Protein AF-T0ZJK9-F1 (afdb_monomer_lite)

Organism: NCBI:txid410659

pLDDT: mean 91.67, std 6.54, range [71.31, 98.56]

Structure (mmCIF, N/CA/C/O backbone):
data_AF-T0ZJK9-F1
#
_entry.id   AF-T0ZJK9-F1
#
loop_
_atom_site.group_PDB
_atom_site.id
_atom_site.type_symbol
_atom_site.label_atom_id
_atom_site.label_alt_id
_atom_site.label_comp_id
_atom_site.label_asym_id
_atom_site.label_entity_id
_atom_site.label_seq_id
_atom_site.pdbx_PDB_ins_code
_atom_site.Cartn_x
_atom_site.Cartn_y
_atom_site.Cartn_z
_atom_site.occupancy
_atom_site.B_iso_or_equiv
_atom_site.auth_seq_id
_atom_site.auth_comp_id
_atom_site.auth_asym_id
_atom_site.auth_atom_id
_atom_site.pdbx_PDB_model_num
ATOM 1 N N . ALA A 1 1 ? 3.382 -13.014 -10.310 1.00 80.25 1 ALA A N 1
ATOM 2 C CA . ALA A 1 1 ? 3.378 -11.825 -9.435 1.00 80.25 1 ALA A CA 1
ATOM 3 C C . ALA A 1 1 ? 3.589 -12.280 -7.998 1.00 80.25 1 ALA A C 1
ATOM 5 O O . ALA A 1 1 ? 3.108 -13.356 -7.668 1.00 80.25 1 ALA A O 1
ATOM 6 N N . LEU A 1 2 ? 4.303 -11.497 -7.187 1.00 88.81 2 LEU A N 1
ATOM 7 C CA . LEU A 1 2 ? 4.542 -11.778 -5.766 1.00 88.81 2 LEU A CA 1
ATOM 8 C C . LEU A 1 2 ? 3.508 -11.057 -4.886 1.00 88.81 2 LEU A C 1
ATOM 10 O O . LEU A 1 2 ? 3.062 -9.942 -5.201 1.00 88.81 2 LEU A O 1
ATOM 14 N N . SER A 1 3 ? 3.113 -11.690 -3.786 1.00 94.19 3 SER A N 1
ATOM 15 C CA . SER A 1 3 ? 2.266 -11.083 -2.754 1.00 94.19 3 SER A CA 1
ATOM 16 C C . SER A 1 3 ? 3.025 -10.004 -1.972 1.00 94.19 3 SER A C 1
ATOM 18 O O . SER A 1 3 ? 4.249 -9.893 -2.060 1.00 94.19 3 SER A O 1
ATOM 20 N N . LEU A 1 4 ? 2.305 -9.153 -1.234 1.00 94.06 4 LEU A N 1
ATOM 21 C CA . LEU A 1 4 ? 2.950 -8.131 -0.400 1.00 94.06 4 LEU A CA 1
ATOM 22 C C . LEU A 1 4 ? 3.790 -8.775 0.714 1.00 94.06 4 LEU A C 1
ATOM 24 O O . LEU A 1 4 ? 4.892 -8.309 0.999 1.00 94.06 4 LEU A O 1
ATOM 28 N N . GLU A 1 5 ? 3.282 -9.858 1.299 1.00 94.00 5 GLU A N 1
ATOM 29 C CA . GLU A 1 5 ? 3.986 -10.646 2.310 1.00 94.00 5 GLU A CA 1
ATOM 30 C C . GLU A 1 5 ? 5.289 -11.245 1.759 1.00 94.00 5 GLU A C 1
ATOM 32 O O . GLU A 1 5 ? 6.362 -11.039 2.332 1.00 94.00 5 GLU A O 1
ATOM 37 N N . GLU A 1 6 ? 5.234 -11.907 0.598 1.00 92.88 6 GLU A N 1
ATOM 38 C CA . GLU A 1 6 ? 6.422 -12.493 -0.031 1.00 92.88 6 GLU A CA 1
ATOM 39 C C . GLU A 1 6 ? 7.484 -11.436 -0.341 1.00 92.88 6 GLU A C 1
ATOM 41 O O . GLU A 1 6 ? 8.659 -11.669 -0.056 1.00 92.88 6 GLU A O 1
ATOM 46 N N . LEU A 1 7 ? 7.080 -10.270 -0.862 1.00 91.88 7 LEU A N 1
ATOM 47 C CA . LEU A 1 7 ? 7.987 -9.151 -1.147 1.00 91.88 7 LEU A CA 1
ATOM 48 C C . LEU A 1 7 ? 8.705 -8.642 0.109 1.00 91.88 7 LEU A C 1
ATOM 50 O O . LEU A 1 7 ? 9.881 -8.285 0.035 1.00 91.88 7 LEU A O 1
ATOM 54 N N . SER A 1 8 ? 8.027 -8.629 1.261 1.00 91.12 8 SER A N 1
ATOM 55 C CA . SER A 1 8 ? 8.665 -8.305 2.541 1.00 91.12 8 SER A CA 1
ATOM 56 C C . SER A 1 8 ? 9.666 -9.387 2.950 1.00 91.12 8 SER A C 1
ATOM 58 O O . SER A 1 8 ? 10.773 -9.074 3.390 1.00 91.12 8 SER A O 1
ATOM 60 N N . ARG A 1 9 ? 9.312 -10.666 2.775 1.00 91.44 9 ARG A N 1
ATOM 61 C CA . ARG A 1 9 ? 10.165 -11.797 3.167 1.00 91.44 9 ARG A CA 1
ATOM 62 C C . ARG A 1 9 ? 11.461 -11.858 2.357 1.00 91.44 9 ARG A C 1
ATOM 64 O O . ARG A 1 9 ? 12.522 -12.138 2.911 1.00 91.44 9 ARG A O 1
ATOM 71 N N . ILE A 1 10 ? 11.389 -11.584 1.054 1.00 89.81 10 ILE A N 1
ATOM 72 C CA . ILE A 1 10 ? 12.549 -11.638 0.149 1.00 89.81 10 ILE A CA 1
ATOM 73 C C . ILE A 1 10 ? 13.273 -10.295 0.003 1.00 89.81 10 ILE A C 1
ATOM 75 O O . ILE A 1 10 ? 14.162 -10.177 -0.840 1.00 89.81 10 ILE A O 1
ATOM 79 N N . ALA A 1 11 ? 12.936 -9.285 0.813 1.00 86.94 11 ALA A N 1
ATOM 80 C CA . ALA A 1 11 ? 13.479 -7.933 0.683 1.00 86.94 11 ALA A CA 1
ATOM 81 C C . ALA A 1 11 ? 15.020 -7.901 0.627 1.00 86.94 11 ALA A C 1
ATOM 83 O O . ALA A 1 11 ? 15.597 -7.150 -0.156 1.00 86.94 11 ALA A O 1
ATOM 84 N N . TRP A 1 12 ? 15.694 -8.757 1.397 1.00 83.44 12 TRP A N 1
ATOM 85 C CA . TRP A 1 12 ? 17.159 -8.873 1.431 1.00 83.44 12 TRP A CA 1
ATOM 86 C C . TRP A 1 12 ? 17.792 -9.342 0.118 1.00 83.44 12 TRP A C 1
ATOM 88 O O . TRP A 1 12 ? 18.943 -9.007 -0.153 1.00 83.44 12 TRP A O 1
ATOM 98 N N . VAL A 1 13 ? 17.047 -10.108 -0.679 1.00 81.25 13 VAL A N 1
ATOM 99 C CA . VAL A 1 13 ? 17.514 -10.692 -1.942 1.00 81.25 13 VAL A CA 1
ATOM 100 C C . VAL A 1 13 ? 17.058 -9.857 -3.133 1.00 81.25 13 VAL A C 1
ATOM 102 O O . VAL A 1 13 ? 17.816 -9.681 -4.071 1.00 81.25 13 VAL A O 1
ATOM 105 N N . ASP A 1 14 ? 15.842 -9.317 -3.095 1.00 79.94 14 ASP A N 1
ATOM 106 C CA . ASP A 1 14 ? 15.245 -8.639 -4.248 1.00 79.94 14 ASP A CA 1
ATOM 107 C C . ASP A 1 14 ? 15.222 -7.107 -4.095 1.00 79.94 14 ASP A C 1
ATOM 109 O O . ASP A 1 14 ? 15.671 -6.367 -4.970 1.00 79.94 14 ASP A O 1
ATOM 113 N N . HIS A 1 15 ? 14.769 -6.593 -2.947 1.00 76.94 15 HIS A N 1
ATOM 114 C CA . HIS A 1 15 ? 14.650 -5.147 -2.746 1.00 76.94 15 HIS A CA 1
ATOM 115 C C . HIS A 1 15 ? 16.005 -4.458 -2.550 1.00 76.94 15 HIS A C 1
ATOM 117 O O . HIS A 1 15 ? 16.209 -3.362 -3.073 1.00 76.94 15 HIS A O 1
ATOM 123 N N . TYR A 1 16 ? 16.916 -5.075 -1.794 1.00 82.38 16 TYR A N 1
ATOM 124 C CA . TYR A 1 16 ? 18.219 -4.489 -1.464 1.00 82.38 16 TYR A CA 1
ATOM 125 C C . TYR A 1 16 ? 19.328 -4.815 -2.474 1.00 82.38 16 TYR A C 1
ATOM 127 O O . TYR A 1 16 ? 20.357 -4.144 -2.464 1.00 82.38 16 TYR A O 1
ATOM 135 N N . GLN A 1 17 ? 19.124 -5.784 -3.371 1.00 80.94 17 GLN A N 1
ATOM 136 C CA . GLN A 1 17 ? 20.081 -6.154 -4.423 1.00 80.94 17 GLN A CA 1
ATOM 137 C C . GLN A 1 17 ? 19.471 -5.948 -5.813 1.00 80.94 17 GLN A C 1
ATOM 139 O O . GLN A 1 17 ? 19.374 -6.863 -6.626 1.00 80.94 17 GLN A O 1
ATOM 144 N N . ARG A 1 18 ? 19.030 -4.717 -6.085 1.00 77.12 18 ARG A N 1
ATOM 145 C CA . ARG A 1 18 ? 18.398 -4.387 -7.365 1.00 77.12 18 ARG A CA 1
ATOM 146 C C . ARG A 1 18 ? 19.389 -4.448 -8.519 1.00 77.12 18 ARG A C 1
ATOM 148 O O . ARG A 1 18 ? 20.499 -3.929 -8.430 1.00 77.12 18 ARG A O 1
ATOM 155 N N . TYR A 1 19 ? 18.916 -4.994 -9.627 1.00 78.88 19 TYR A N 1
ATOM 156 C CA . TYR A 1 19 ? 19.596 -5.048 -10.917 1.00 78.88 19 TYR A CA 1
ATOM 157 C C . TYR A 1 19 ? 18.637 -4.655 -12.057 1.00 78.88 19 TYR A C 1
ATOM 159 O O . TYR A 1 19 ? 17.478 -4.309 -11.818 1.00 78.88 19 TYR A O 1
ATOM 167 N N . GLU A 1 20 ? 19.117 -4.683 -13.296 1.00 78.44 20 GLU A N 1
ATO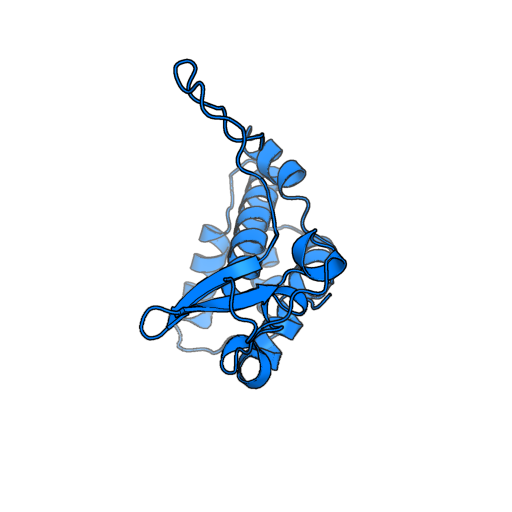M 168 C CA . GLU A 1 20 ? 18.460 -4.106 -14.482 1.00 78.44 20 GLU A CA 1
ATOM 169 C C . GLU A 1 20 ? 17.038 -4.640 -14.745 1.00 78.44 20 GLU A C 1
ATOM 171 O O . GLU A 1 20 ? 16.168 -3.870 -15.151 1.00 78.44 20 GLU A O 1
ATOM 176 N N . GLU A 1 21 ? 16.768 -5.916 -14.443 1.00 81.06 21 GLU A N 1
ATOM 177 C CA . GLU A 1 21 ? 15.454 -6.553 -14.654 1.00 81.06 21 GLU A CA 1
ATOM 178 C C . GLU A 1 21 ? 14.480 -6.391 -13.481 1.00 81.06 21 GLU A C 1
ATOM 180 O O . GLU A 1 21 ? 13.310 -6.762 -13.592 1.00 81.06 21 GLU A O 1
ATOM 185 N N . THR A 1 22 ? 14.918 -5.810 -12.359 1.00 81.81 22 THR A N 1
ATOM 186 C CA . THR A 1 22 ? 14.056 -5.607 -11.177 1.00 81.81 22 THR A CA 1
ATOM 187 C C . THR A 1 22 ? 12.712 -4.948 -11.527 1.00 81.81 22 THR A C 1
ATOM 189 O O . THR A 1 22 ? 11.690 -5.435 -11.043 1.00 81.81 22 THR A O 1
ATOM 192 N N . PRO A 1 23 ? 12.646 -3.898 -12.382 1.00 82.44 23 PRO A N 1
ATOM 193 C CA . PRO A 1 23 ? 11.374 -3.268 -12.752 1.00 82.44 23 PRO A CA 1
ATOM 194 C C . PRO A 1 23 ? 10.378 -4.196 -13.463 1.00 82.44 23 PRO A C 1
ATOM 196 O O . PRO A 1 23 ? 9.183 -3.913 -13.445 1.00 82.44 23 PRO A O 1
ATOM 199 N N . ASN A 1 24 ? 10.853 -5.279 -14.086 1.00 83.81 24 ASN A N 1
ATOM 200 C CA . ASN A 1 24 ? 10.024 -6.239 -14.819 1.00 83.81 24 ASN A CA 1
ATOM 201 C C . ASN A 1 24 ? 9.557 -7.414 -13.952 1.00 83.81 24 ASN A C 1
ATOM 203 O O . ASN A 1 24 ? 8.625 -8.122 -14.327 1.00 83.81 24 ASN A O 1
ATOM 207 N N . GLN A 1 25 ? 10.216 -7.653 -12.817 1.00 82.50 25 GLN A N 1
ATOM 208 C CA . GLN A 1 25 ? 10.035 -8.878 -12.034 1.00 82.50 25 GLN A CA 1
ATOM 209 C C . GLN A 1 25 ? 9.490 -8.629 -10.630 1.00 82.50 25 GLN A C 1
ATOM 211 O O . GLN A 1 25 ? 8.884 -9.527 -10.042 1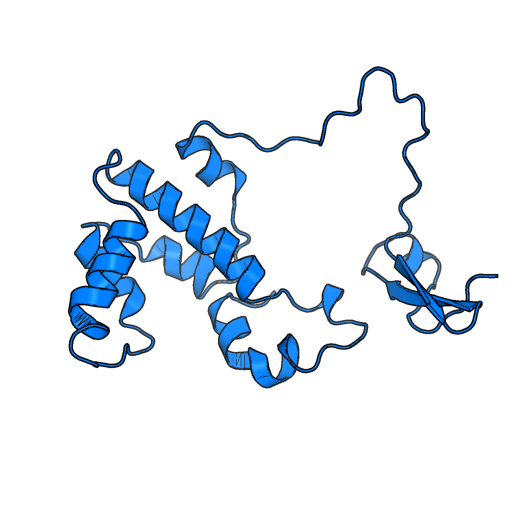.00 82.50 25 GLN A O 1
ATOM 216 N N . SER A 1 26 ? 9.671 -7.419 -10.099 1.00 82.94 26 SER A N 1
ATOM 217 C CA . SER A 1 26 ? 9.319 -7.110 -8.722 1.00 82.94 26 SER A CA 1
ATOM 218 C C . SER A 1 26 ? 8.784 -5.692 -8.541 1.00 82.94 26 SER A C 1
ATOM 220 O O . SER A 1 26 ? 8.969 -4.796 -9.363 1.00 82.94 26 SER A O 1
ATOM 222 N N . VAL A 1 27 ? 8.110 -5.482 -7.414 1.00 83.94 27 VAL A N 1
ATOM 223 C CA . VAL A 1 27 ? 7.642 -4.180 -6.946 1.00 83.94 27 VAL A CA 1
ATOM 224 C C . VAL A 1 27 ? 8.124 -3.971 -5.519 1.00 83.94 27 VAL A C 1
ATOM 226 O O . VAL A 1 27 ? 8.219 -4.898 -4.724 1.00 83.94 27 VAL A O 1
ATOM 229 N N . SER A 1 28 ? 8.424 -2.725 -5.160 1.00 87.44 28 SER A N 1
ATOM 230 C CA . SER A 1 28 ? 8.773 -2.398 -3.778 1.00 87.44 28 SER A CA 1
ATOM 231 C C . SER A 1 28 ? 7.626 -2.755 -2.828 1.00 87.44 28 SER A C 1
ATOM 233 O O . SER A 1 28 ? 6.495 -2.304 -3.037 1.00 87.44 28 SER A O 1
ATOM 235 N N . TYR A 1 29 ? 7.928 -3.471 -1.740 1.00 89.25 29 TYR A N 1
ATOM 236 C CA . TYR A 1 29 ? 6.959 -3.711 -0.669 1.00 89.25 29 TYR A CA 1
ATOM 237 C C . TYR A 1 29 ? 6.500 -2.403 -0.006 1.00 89.25 29 TYR A C 1
ATOM 239 O O . TYR A 1 29 ? 5.372 -2.337 0.464 1.00 89.25 29 TYR A O 1
ATOM 247 N N . TYR A 1 30 ? 7.299 -1.327 -0.047 1.00 90.38 30 TYR A N 1
ATOM 248 C CA . TYR A 1 30 ? 6.839 0.004 0.370 1.00 90.38 30 TYR A CA 1
ATOM 249 C C . TYR A 1 30 ? 5.768 0.556 -0.567 1.00 90.38 30 TYR A C 1
ATOM 251 O O . TYR A 1 30 ? 4.736 1.037 -0.115 1.00 90.38 30 TYR A O 1
ATOM 259 N N . THR A 1 31 ? 5.989 0.477 -1.882 1.00 90.62 31 THR A N 1
ATOM 260 C CA . THR A 1 31 ? 5.037 1.005 -2.868 1.00 90.62 31 THR A CA 1
ATOM 261 C C . THR A 1 31 ? 3.731 0.223 -2.826 1.00 90.62 31 THR A C 1
ATOM 263 O O . THR A 1 31 ? 2.665 0.819 -2.676 1.00 90.62 31 THR A O 1
ATOM 266 N N . LYS A 1 32 ? 3.809 -1.112 -2.891 1.00 93.31 32 LYS A N 1
ATOM 267 C CA . LYS A 1 32 ? 2.626 -1.972 -2.788 1.00 93.31 32 LYS A CA 1
ATOM 268 C C . LYS A 1 32 ? 1.972 -1.839 -1.411 1.00 93.31 32 LYS A C 1
ATOM 270 O O . LYS A 1 32 ? 0.757 -1.698 -1.330 1.00 93.31 32 LYS A O 1
ATOM 275 N N . GLY A 1 33 ? 2.769 -1.790 -0.344 1.00 95.25 33 GLY A N 1
ATOM 276 C CA . GLY A 1 33 ? 2.298 -1.614 1.028 1.00 95.25 33 GLY A CA 1
ATOM 277 C C . GLY A 1 33 ? 1.550 -0.302 1.246 1.00 95.25 33 GLY A C 1
ATOM 278 O O . GLY A 1 33 ? 0.499 -0.317 1.880 1.00 95.25 33 GLY A O 1
ATOM 279 N N . HIS A 1 34 ? 2.010 0.814 0.674 1.00 95.38 34 HIS A N 1
ATOM 280 C CA . HIS A 1 34 ? 1.289 2.089 0.727 1.00 95.38 34 HIS A CA 1
ATOM 281 C C . HIS A 1 34 ? -0.079 2.004 0.046 1.00 95.38 34 HIS A C 1
ATOM 283 O O . HIS A 1 34 ? -1.073 2.430 0.630 1.00 95.38 34 HIS A O 1
ATOM 289 N N . VAL A 1 35 ? -0.149 1.425 -1.157 1.00 95.88 35 VAL A N 1
ATOM 290 C CA . VAL A 1 35 ? -1.417 1.273 -1.891 1.00 95.88 35 VAL A CA 1
ATOM 291 C C . VAL A 1 35 ? -2.382 0.359 -1.135 1.00 95.88 35 VAL A C 1
ATOM 293 O O . VAL A 1 35 ? -3.543 0.721 -0.950 1.00 95.88 35 VAL A O 1
ATOM 296 N N . VAL A 1 36 ? -1.904 -0.789 -0.645 1.00 97.38 36 VAL A N 1
ATOM 297 C CA . VAL A 1 36 ? -2.714 -1.728 0.147 1.00 97.38 36 VAL A CA 1
ATOM 298 C C . VAL A 1 36 ? -3.192 -1.074 1.444 1.00 97.38 36 VAL A C 1
ATOM 300 O O . VAL A 1 36 ? -4.366 -1.190 1.777 1.00 97.38 36 VAL A O 1
ATOM 303 N N . SER A 1 37 ? -2.330 -0.329 2.141 1.00 97.62 37 SER A N 1
ATOM 304 C CA . SER A 1 37 ? -2.695 0.375 3.379 1.00 97.62 37 SER A CA 1
ATOM 305 C C . SER A 1 37 ? -3.744 1.459 3.136 1.00 97.62 37 SER A C 1
ATOM 307 O O . SER A 1 37 ? -4.689 1.582 3.910 1.00 97.62 37 SER A O 1
ATOM 309 N N . LEU A 1 38 ? -3.622 2.215 2.042 1.00 97.75 38 LEU A N 1
ATOM 310 C CA . LEU A 1 38 ? -4.616 3.216 1.654 1.00 97.75 38 LEU A CA 1
ATOM 311 C C . LEU A 1 38 ? -5.970 2.569 1.329 1.00 97.75 38 LEU A C 1
ATOM 313 O O . LEU A 1 38 ? -7.007 3.041 1.788 1.00 97.75 38 LEU A O 1
ATOM 317 N N . CYS A 1 39 ? -5.963 1.461 0.586 1.00 98.06 39 CYS A N 1
ATOM 318 C CA . CYS A 1 39 ? -7.185 0.721 0.274 1.00 98.06 39 CYS A CA 1
ATOM 319 C C . CYS A 1 39 ? -7.829 0.124 1.531 1.00 98.06 39 CYS A C 1
ATOM 321 O O . CYS A 1 39 ? -9.051 0.156 1.657 1.00 98.06 39 CYS A O 1
ATOM 323 N N . LEU A 1 40 ? -7.021 -0.361 2.481 1.00 98.31 40 LEU A N 1
ATOM 324 C CA . LEU A 1 40 ? -7.502 -0.832 3.777 1.00 98.31 40 LEU A CA 1
ATOM 325 C C . LEU A 1 40 ? -8.149 0.305 4.578 1.00 98.31 40 LEU A C 1
ATOM 327 O O . LEU A 1 40 ? -9.224 0.116 5.140 1.00 98.31 40 LEU A O 1
ATOM 331 N N . ASP A 1 41 ? -7.537 1.491 4.605 1.00 98.50 41 ASP A N 1
ATOM 332 C CA . ASP A 1 41 ? -8.109 2.663 5.277 1.00 98.50 41 ASP A CA 1
ATOM 333 C C . ASP A 1 41 ? -9.471 3.050 4.678 1.00 98.50 41 ASP A C 1
ATOM 335 O O . ASP A 1 41 ? -10.436 3.257 5.418 1.00 98.50 41 ASP A O 1
ATOM 339 N N . TRP A 1 42 ? -9.583 3.083 3.346 1.00 98.38 42 TRP A N 1
ATOM 340 C CA . TRP A 1 42 ? -10.852 3.342 2.662 1.00 98.38 42 TRP A CA 1
ATOM 341 C C . TRP A 1 42 ? -11.905 2.263 2.929 1.00 98.38 42 TRP A C 1
ATOM 343 O O . TRP A 1 42 ? -13.052 2.608 3.199 1.00 98.38 42 TRP A O 1
ATOM 353 N N . GLU A 1 43 ? -11.536 0.982 2.905 1.00 98.25 43 GLU A N 1
ATOM 354 C CA . GLU A 1 43 ? -12.436 -0.136 3.221 1.00 98.25 43 GLU A CA 1
ATOM 355 C C . GLU A 1 43 ? -12.963 -0.050 4.663 1.00 98.25 43 GLU A C 1
ATOM 357 O O . GLU A 1 43 ? -14.172 -0.157 4.887 1.00 98.25 43 GLU A O 1
ATOM 362 N N . ILE A 1 44 ? -12.081 0.207 5.638 1.00 98.56 44 ILE A N 1
ATOM 363 C CA . ILE A 1 44 ? -12.463 0.363 7.049 1.00 98.56 44 ILE A CA 1
ATOM 364 C C . ILE A 1 44 ? -13.421 1.545 7.200 1.00 98.56 44 ILE A C 1
ATOM 366 O O . ILE A 1 44 ? -14.493 1.402 7.794 1.00 98.56 44 ILE A O 1
ATOM 370 N N . ARG A 1 45 ? -13.071 2.714 6.652 1.00 98.50 45 ARG A N 1
ATOM 371 C CA . ARG A 1 45 ? -13.923 3.909 6.734 1.00 98.50 45 ARG A CA 1
ATOM 372 C C . ARG A 1 45 ? -15.273 3.681 6.070 1.00 98.50 45 ARG A C 1
ATOM 374 O O . ARG A 1 45 ? -16.285 4.098 6.623 1.00 98.50 45 ARG A O 1
ATOM 381 N N . HIS A 1 46 ? -15.299 3.007 4.924 1.00 98.19 46 HIS A N 1
ATOM 382 C CA . HIS A 1 46 ? -16.532 2.687 4.217 1.00 98.19 46 HIS A CA 1
ATOM 383 C C . HIS A 1 46 ? -17.447 1.792 5.058 1.00 98.19 46 HIS A C 1
ATOM 385 O O . HIS A 1 46 ? -18.595 2.152 5.311 1.00 98.19 46 HIS A O 1
ATOM 391 N N . ARG A 1 47 ? -16.927 0.663 5.554 1.00 98.31 47 ARG A N 1
ATOM 392 C CA . ARG A 1 47 ? -17.712 -0.333 6.303 1.00 98.31 47 ARG A CA 1
ATOM 393 C C . ARG A 1 47 ? -18.092 0.103 7.712 1.00 98.31 47 ARG A C 1
ATOM 395 O O . ARG A 1 47 ? -19.044 -0.429 8.273 1.00 98.31 47 ARG A O 1
ATOM 402 N N . THR A 1 48 ? -17.363 1.054 8.290 1.00 98.25 48 THR A N 1
ATOM 403 C CA . THR A 1 48 ? -17.664 1.588 9.626 1.00 98.25 48 THR A CA 1
ATOM 404 C C . THR A 1 48 ? -18.421 2.912 9.602 1.00 98.25 48 THR A C 1
ATOM 406 O O . THR A 1 48 ? -18.641 3.482 10.671 1.00 98.25 48 THR A O 1
ATOM 409 N N . GLU A 1 49 ? -18.811 3.420 8.428 1.00 97.31 49 GLU A N 1
ATOM 410 C CA . GLU A 1 49 ? -19.385 4.768 8.280 1.00 97.31 49 GLU A CA 1
ATOM 411 C C . GLU A 1 49 ? -18.494 5.827 8.950 1.00 97.31 49 GLU A C 1
ATOM 413 O O . GLU A 1 49 ? -18.941 6.688 9.705 1.00 97.31 49 GLU 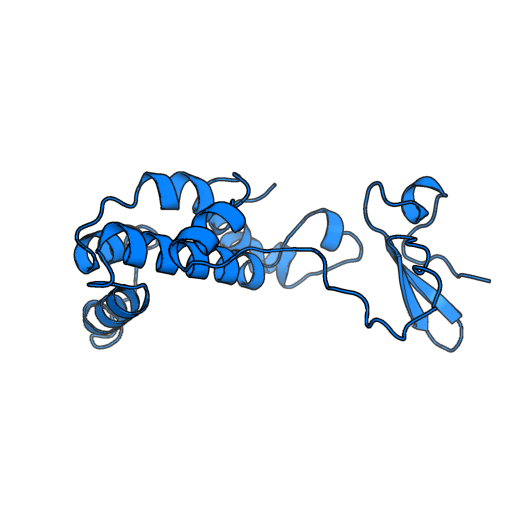A O 1
ATOM 418 N N . THR A 1 50 ? -17.186 5.730 8.705 1.00 97.19 50 THR A N 1
ATOM 419 C CA . THR A 1 50 ? -16.119 6.601 9.227 1.00 97.19 50 THR A CA 1
ATOM 420 C C . THR A 1 50 ? -15.903 6.574 10.745 1.00 97.19 50 THR A C 1
ATOM 422 O O . THR A 1 50 ? -15.104 7.359 11.257 1.00 97.19 50 THR A O 1
ATOM 425 N N . ARG A 1 51 ? -16.536 5.647 11.480 1.00 98.00 51 ARG A N 1
ATOM 426 C CA . ARG A 1 51 ? -16.305 5.474 12.929 1.00 98.00 51 ARG A CA 1
ATOM 427 C C . ARG A 1 51 ? -14.924 4.901 13.257 1.00 98.00 51 ARG A C 1
ATOM 429 O O . ARG A 1 51 ? -14.439 5.106 14.367 1.00 98.00 51 ARG A O 1
ATOM 436 N N . ALA A 1 52 ? -14.294 4.197 12.317 1.00 98.25 52 ALA A N 1
ATOM 437 C CA . ALA A 1 52 ? -12.929 3.700 12.439 1.00 98.25 52 ALA A CA 1
ATOM 438 C C . ALA A 1 52 ? -12.117 3.968 11.162 1.00 98.25 52 ALA A C 1
ATOM 440 O O . ALA A 1 52 ? -12.659 4.272 10.097 1.00 98.25 52 ALA A O 1
ATOM 441 N N . SER A 1 53 ? -10.796 3.858 11.285 1.00 98.38 53 SER A N 1
ATOM 442 C CA . SER A 1 53 ? -9.834 4.021 10.194 1.00 98.38 53 SER A CA 1
ATOM 443 C C . SER A 1 53 ? -8.580 3.183 10.463 1.00 98.38 53 SER A C 1
ATOM 445 O O . SER A 1 53 ? -8.442 2.563 11.524 1.00 98.38 53 SER A O 1
ATOM 447 N N . LEU A 1 54 ? -7.625 3.193 9.536 1.00 98.06 54 LEU A N 1
ATOM 448 C CA . LEU A 1 54 ? -6.311 2.595 9.761 1.00 98.06 54 LEU A CA 1
ATOM 449 C C . LEU A 1 54 ? -5.583 3.250 10.948 1.00 98.06 54 LEU A C 1
ATOM 451 O O . LEU A 1 54 ? -4.842 2.583 11.665 1.00 98.06 54 LEU A O 1
ATOM 455 N N . GLU A 1 55 ? -5.841 4.531 11.226 1.00 98.25 55 GLU A N 1
ATOM 456 C CA . GLU A 1 55 ? -5.323 5.200 12.423 1.00 98.25 55 GLU A CA 1
ATOM 457 C C . GLU A 1 55 ? -5.813 4.519 13.710 1.00 98.25 55 GLU A C 1
ATOM 459 O O . GLU A 1 55 ? -5.028 4.328 14.641 1.00 98.25 55 GLU A O 1
ATOM 464 N N . THR A 1 56 ? -7.083 4.095 13.759 1.00 98.38 56 THR A N 1
ATOM 465 C CA . THR A 1 56 ? -7.641 3.332 14.889 1.00 98.38 56 THR A CA 1
ATOM 466 C C . THR A 1 56 ? -6.853 2.042 15.119 1.00 98.38 56 THR A C 1
ATOM 468 O O . THR A 1 56 ? -6.494 1.730 16.258 1.00 98.38 56 THR A O 1
ATOM 471 N N . VAL A 1 57 ? -6.516 1.329 14.040 1.00 98.12 57 VAL A N 1
ATOM 472 C CA . VAL A 1 57 ? -5.705 0.102 14.088 1.00 98.12 57 VAL A CA 1
ATOM 473 C C . VAL A 1 57 ? -4.295 0.393 14.605 1.00 98.12 57 VAL A C 1
ATOM 475 O O . VAL A 1 57 ? -3.831 -0.267 15.534 1.00 98.12 57 VAL A O 1
ATOM 478 N N . VAL A 1 58 ? -3.622 1.415 14.068 1.00 97.75 58 VAL A N 1
ATOM 479 C CA . VAL A 1 58 ? -2.254 1.787 14.477 1.00 97.75 58 VAL A CA 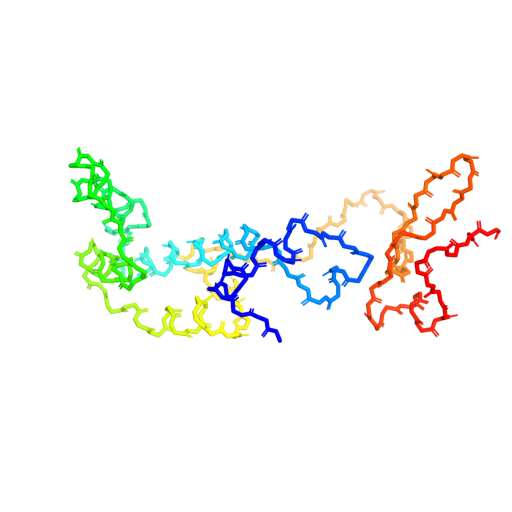1
ATOM 480 C C . VAL A 1 58 ? -2.204 2.233 15.940 1.00 97.75 58 VAL A C 1
ATOM 482 O O . VAL A 1 58 ? -1.293 1.846 16.673 1.00 97.75 58 VAL A O 1
ATOM 485 N N . ARG A 1 59 ? -3.203 2.987 16.416 1.00 98.00 59 ARG A N 1
ATOM 486 C CA . ARG A 1 59 ? -3.316 3.355 17.839 1.00 98.00 59 ARG A CA 1
ATOM 487 C C . ARG A 1 59 ? -3.480 2.129 18.730 1.00 98.00 59 ARG A C 1
ATOM 489 O O . ARG A 1 59 ? -2.899 2.092 19.820 1.00 98.00 59 ARG A O 1
ATOM 496 N N . ARG A 1 60 ? -4.241 1.129 18.276 1.00 97.31 60 ARG A N 1
ATOM 497 C CA . ARG A 1 60 ? -4.408 -0.131 19.003 1.00 97.31 60 ARG A CA 1
ATOM 498 C C . ARG A 1 60 ? -3.107 -0.931 19.053 1.00 97.31 60 ARG A C 1
ATOM 500 O O . ARG A 1 60 ? -2.701 -1.329 20.139 1.00 97.31 60 ARG A O 1
ATOM 507 N N . LEU A 1 61 ? -2.409 -1.066 17.924 1.00 97.31 61 LEU A N 1
ATOM 508 C CA . LEU A 1 61 ? -1.079 -1.684 17.8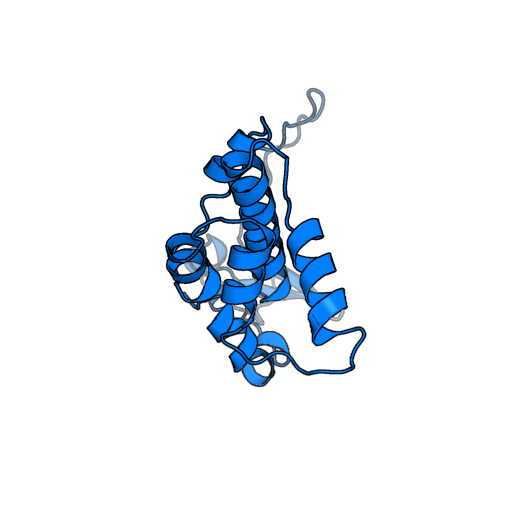57 1.00 97.31 61 LEU A CA 1
ATOM 509 C C . LEU A 1 61 ? -0.094 -1.003 18.812 1.00 97.31 61 LEU A C 1
ATOM 511 O O . LEU A 1 61 ? 0.585 -1.666 19.593 1.00 97.31 61 LEU A O 1
ATOM 515 N N . TRP A 1 62 ? -0.048 0.330 18.811 1.00 97.25 62 TRP A N 1
ATOM 516 C CA . TRP A 1 62 ? 0.821 1.066 19.724 1.00 97.25 62 TRP A CA 1
ATOM 517 C C . TRP A 1 62 ? 0.461 0.827 21.193 1.00 97.25 62 TRP A C 1
ATOM 519 O O . TRP A 1 62 ? 1.351 0.654 22.018 1.00 97.25 62 TRP A O 1
ATOM 529 N N . THR A 1 63 ? -0.825 0.807 21.536 1.00 97.00 63 THR A N 1
ATOM 530 C CA . THR A 1 63 ? -1.267 0.666 22.932 1.00 97.00 63 THR A CA 1
ATOM 531 C C . THR A 1 63 ? -1.007 -0.735 23.477 1.00 97.00 63 THR A C 1
ATOM 533 O O . THR A 1 63 ? -0.538 -0.860 24.608 1.00 97.00 63 THR A O 1
ATOM 536 N N . ASP A 1 64 ? -1.271 -1.762 22.670 1.00 95.12 64 ASP A N 1
ATOM 537 C CA . ASP A 1 64 ? -1.235 -3.161 23.103 1.00 95.12 64 ASP A CA 1
ATOM 538 C C . ASP A 1 64 ? 0.161 -3.792 22.945 1.00 95.12 64 ASP A C 1
ATOM 540 O O . ASP A 1 64 ? 0.507 -4.707 23.693 1.00 95.12 64 ASP A O 1
ATOM 544 N N . TYR A 1 65 ? 0.973 -3.299 22.000 1.00 96.06 65 TYR A N 1
ATOM 545 C CA . TYR A 1 65 ? 2.269 -3.891 21.644 1.00 96.06 65 TYR A CA 1
ATOM 546 C C . TYR A 1 65 ? 3.426 -2.908 21.821 1.00 96.06 65 TYR A C 1
ATOM 548 O O . TYR A 1 65 ? 4.354 -3.169 22.587 1.00 96.06 65 TYR A O 1
ATOM 556 N N . GLY A 1 66 ? 3.349 -1.733 21.191 1.00 95.50 66 GLY A N 1
ATOM 557 C CA . GLY A 1 66 ? 4.448 -0.761 21.207 1.00 95.50 66 GLY A CA 1
ATOM 558 C C . GLY A 1 66 ? 4.767 -0.205 22.600 1.00 95.50 66 GLY A C 1
ATOM 559 O O . GLY A 1 66 ? 5.906 -0.274 23.056 1.00 95.50 66 GLY A O 1
ATOM 560 N N . LYS A 1 67 ? 3.757 0.303 23.312 1.00 96.94 67 LYS A N 1
ATOM 561 C CA . LYS A 1 67 ? 3.897 0.915 24.641 1.00 96.94 67 LYS A CA 1
ATOM 562 C C . LYS A 1 67 ? 4.363 -0.087 25.713 1.00 96.94 67 LYS A C 1
ATOM 564 O O . LYS A 1 67 ? 5.187 0.310 26.535 1.00 96.94 67 LYS A O 1
ATOM 569 N N . PRO A 1 68 ? 3.898 -1.351 25.732 1.00 96.94 68 PRO A N 1
ATOM 570 C CA . PRO A 1 68 ? 4.432 -2.375 26.632 1.00 96.94 68 PRO A CA 1
ATOM 571 C C . PRO A 1 68 ? 5.780 -2.972 26.192 1.00 96.94 68 PRO A C 1
ATOM 573 O O . PRO A 1 68 ? 6.359 -3.745 26.950 1.00 96.94 68 PRO A O 1
ATOM 576 N N . GLY A 1 69 ? 6.272 -2.658 24.986 1.00 95.81 69 GLY A N 1
ATOM 577 C CA . GLY A 1 69 ? 7.495 -3.248 24.432 1.00 95.81 69 GLY A CA 1
ATOM 578 C C . GLY A 1 69 ? 7.338 -4.709 23.995 1.00 95.81 69 GLY A C 1
ATOM 579 O O . GLY A 1 69 ? 8.315 -5.455 23.972 1.00 95.81 69 GLY A O 1
ATOM 580 N N . ARG A 1 70 ? 6.113 -5.134 23.674 1.00 94.31 70 ARG A N 1
ATOM 581 C CA . ARG A 1 70 ? 5.813 -6.478 23.173 1.00 94.31 70 ARG A CA 1
ATOM 582 C C . ARG A 1 70 ? 5.955 -6.492 21.648 1.00 94.31 70 ARG A C 1
ATOM 584 O O . ARG A 1 70 ? 5.425 -5.617 20.968 1.00 94.31 70 ARG A O 1
ATOM 591 N N . GLY A 1 71 ? 6.661 -7.489 21.119 1.00 91.81 71 GLY A N 1
ATOM 592 C CA . GLY A 1 71 ? 6.720 -7.741 19.676 1.00 91.81 71 GLY A CA 1
ATOM 593 C C . GLY A 1 71 ? 5.366 -8.177 19.110 1.00 91.81 71 GLY A C 1
ATOM 594 O O . GLY A 1 71 ? 4.507 -8.643 19.855 1.00 91.81 71 GLY A O 1
ATOM 595 N N . LEU A 1 72 ? 5.189 -8.003 17.803 1.00 93.88 72 LEU A N 1
ATOM 596 C CA . LEU A 1 72 ? 4.017 -8.459 17.060 1.00 93.88 72 LEU A CA 1
ATOM 597 C C . LEU A 1 72 ? 4.400 -9.723 16.284 1.00 93.88 72 LEU A C 1
ATOM 599 O O . LEU A 1 72 ? 5.355 -9.667 15.505 1.00 93.88 72 LEU A O 1
ATOM 603 N N . ASP A 1 73 ? 3.673 -10.820 16.484 1.00 93.25 73 ASP A N 1
ATOM 604 C CA . ASP A 1 73 ? 3.855 -12.025 15.669 1.00 93.25 73 ASP A CA 1
ATOM 605 C C . ASP A 1 73 ? 3.237 -11.826 14.268 1.00 93.25 73 ASP A C 1
ATOM 607 O O . ASP A 1 73 ? 2.336 -11.000 14.084 1.00 93.25 73 ASP A O 1
ATOM 611 N N . GLU A 1 74 ? 3.711 -12.578 13.267 1.00 84.69 74 GLU A N 1
ATOM 612 C CA . GLU A 1 74 ? 3.342 -12.393 11.846 1.00 84.69 74 GLU A CA 1
ATOM 613 C C . GLU A 1 74 ? 1.816 -12.419 11.609 1.00 84.69 74 GLU A C 1
ATOM 615 O O . GLU A 1 74 ? 1.286 -11.634 10.818 1.00 84.69 74 GLU A O 1
ATOM 620 N N . ASP A 1 75 ? 1.093 -13.234 12.378 1.00 84.62 75 ASP A N 1
ATOM 621 C CA . ASP A 1 75 ? -0.341 -13.482 12.197 1.00 84.62 75 ASP A CA 1
ATOM 622 C C . ASP A 1 75 ? -1.234 -12.527 13.019 1.00 84.62 75 ASP A C 1
ATOM 624 O O . ASP A 1 75 ? -2.464 -12.503 12.876 1.00 84.62 75 ASP A O 1
ATOM 628 N N . GLU A 1 76 ? -0.645 -11.720 13.907 1.00 93.88 76 GLU A N 1
ATOM 629 C CA . GLU A 1 76 ? -1.406 -10.915 14.867 1.00 93.88 76 GLU A CA 1
ATOM 630 C C . GLU A 1 76 ? -1.953 -9.618 14.261 1.00 93.88 76 GLU A C 1
ATOM 632 O O . GLU A 1 76 ? -2.977 -9.114 14.730 1.00 93.88 76 GLU A O 1
ATOM 637 N N . LEU A 1 77 ? -1.330 -9.082 13.205 1.00 94.94 77 LEU A N 1
ATOM 638 C CA . LEU A 1 77 ? -1.721 -7.793 12.620 1.00 94.94 77 LEU A CA 1
ATOM 639 C C . LEU A 1 77 ? -3.191 -7.774 12.177 1.00 94.94 77 LEU A C 1
ATOM 641 O O . LEU A 1 77 ? -3.924 -6.842 12.516 1.00 94.94 77 LEU A O 1
ATOM 645 N N . GLN A 1 78 ? -3.623 -8.804 11.442 1.00 96.38 78 GLN A N 1
ATOM 646 C CA . GLN A 1 78 ? -5.010 -8.923 10.988 1.00 96.38 78 GLN A CA 1
ATOM 647 C C . GLN A 1 78 ? -5.955 -8.990 12.191 1.00 96.38 78 GLN A C 1
ATOM 649 O O . GLN A 1 78 ? -6.899 -8.210 12.274 1.00 96.38 78 GLN A O 1
ATOM 654 N N . THR A 1 79 ? -5.645 -9.845 13.168 1.00 95.94 79 THR A N 1
ATOM 655 C CA . THR A 1 79 ? -6.450 -10.002 14.387 1.00 95.94 79 THR A CA 1
ATOM 656 C C . THR A 1 79 ? -6.601 -8.679 15.145 1.00 95.94 79 THR A C 1
ATOM 658 O O . THR A 1 79 ? -7.678 -8.356 15.649 1.00 95.94 79 THR A O 1
ATOM 661 N N . VAL A 1 80 ? -5.533 -7.882 15.238 1.00 96.69 80 VAL A N 1
ATOM 662 C CA . VAL A 1 80 ? -5.580 -6.561 15.880 1.00 96.69 80 VAL A CA 1
ATOM 663 C C . VAL A 1 80 ? -6.441 -5.588 15.077 1.00 96.69 80 VAL A C 1
ATOM 665 O O . VAL A 1 80 ? -7.228 -4.854 15.676 1.00 96.69 80 VAL A O 1
ATOM 668 N N . ALA A 1 81 ? -6.332 -5.591 13.747 1.00 97.62 81 ALA A N 1
ATOM 669 C CA . ALA A 1 81 ? -7.141 -4.738 12.882 1.00 97.62 81 ALA A CA 1
ATOM 670 C C . ALA A 1 81 ? -8.640 -5.052 12.996 1.00 97.62 81 ALA A C 1
ATOM 672 O O . ALA A 1 81 ? -9.448 -4.138 13.173 1.00 97.62 81 ALA A O 1
ATOM 673 N N . GLU A 1 82 ? -9.006 -6.333 12.977 1.00 97.62 82 GLU A N 1
ATOM 674 C CA . GLU A 1 82 ? -10.389 -6.795 13.136 1.00 97.62 82 GLU A CA 1
ATOM 675 C C . GLU A 1 82 ? -10.939 -6.401 14.515 1.00 97.62 82 GLU A C 1
ATOM 677 O O . GLU A 1 82 ? -11.989 -5.771 14.606 1.00 97.62 82 GLU A O 1
ATOM 682 N N . ARG A 1 83 ? -10.177 -6.623 15.597 1.00 96.50 83 ARG A N 1
ATOM 683 C CA . ARG A 1 83 ? -10.567 -6.199 16.959 1.00 96.50 83 ARG A CA 1
ATOM 684 C C . ARG A 1 83 ? -10.687 -4.684 17.125 1.00 96.50 83 ARG A C 1
ATOM 686 O O . ARG A 1 83 ? -11.478 -4.222 17.942 1.00 96.50 83 ARG A O 1
ATOM 693 N N . ALA A 1 84 ? -9.862 -3.908 16.424 1.00 97.50 84 ALA A N 1
ATOM 694 C CA . ALA A 1 84 ? -9.872 -2.450 16.513 1.00 97.50 84 ALA A CA 1
ATOM 695 C C . ALA A 1 84 ? -11.041 -1.816 15.745 1.00 97.50 84 ALA A C 1
ATOM 697 O O . ALA A 1 84 ? -11.431 -0.692 16.061 1.00 97.50 84 ALA A O 1
ATOM 698 N N . THR A 1 85 ? -11.570 -2.510 14.736 1.00 97.88 85 THR A N 1
ATOM 699 C CA . THR A 1 85 ? -12.577 -1.975 13.806 1.00 97.88 85 THR A CA 1
ATOM 700 C C . THR A 1 85 ? -13.932 -2.674 13.899 1.00 97.88 85 THR A C 1
ATOM 702 O O . THR A 1 85 ? -14.908 -2.127 13.392 1.00 97.88 85 THR A O 1
ATOM 705 N N . ASP A 1 86 ? -13.997 -3.831 14.565 1.00 97.75 86 ASP A N 1
ATOM 706 C CA . ASP A 1 86 ? -15.158 -4.732 14.613 1.00 97.75 86 ASP A CA 1
ATOM 707 C C . ASP A 1 86 ? -15.599 -5.207 13.213 1.00 97.75 86 ASP A C 1
ATOM 709 O O . ASP A 1 86 ? -16.780 -5.381 12.916 1.00 97.75 86 ASP A O 1
ATOM 713 N N . LEU A 1 87 ? -14.625 -5.376 12.313 1.00 98.12 87 LEU A N 1
ATOM 714 C CA . LEU A 1 87 ? -14.827 -5.846 10.944 1.00 98.12 87 LEU A CA 1
ATOM 715 C C . LEU A 1 87 ? -14.157 -7.202 10.742 1.00 98.12 87 LEU A C 1
ATOM 717 O O . LEU A 1 87 ? -13.047 -7.411 11.211 1.00 98.12 87 LEU A O 1
ATOM 721 N N . ASP A 1 88 ? -14.782 -8.076 9.953 1.00 97.94 88 ASP A N 1
ATOM 722 C CA . ASP A 1 88 ? -14.086 -9.199 9.313 1.00 97.94 88 ASP A CA 1
ATOM 723 C C . ASP A 1 88 ? -13.268 -8.674 8.123 1.00 97.94 88 ASP A C 1
ATOM 725 O O . ASP A 1 88 ? -13.840 -8.111 7.177 1.00 97.94 88 ASP A O 1
ATOM 729 N N . LEU A 1 89 ? -11.944 -8.829 8.179 1.00 97.81 89 LEU A N 1
ATOM 730 C CA . LEU A 1 89 ? -10.999 -8.367 7.159 1.00 97.81 89 LEU A CA 1
ATOM 731 C C . LEU A 1 89 ? -10.307 -9.536 6.443 1.00 97.81 89 LEU A C 1
ATOM 733 O O . LEU A 1 89 ? -9.376 -9.315 5.661 1.00 97.81 89 LEU A O 1
ATOM 737 N N . ASN A 1 90 ? -10.769 -10.771 6.649 1.00 97.38 90 ASN A N 1
ATOM 738 C CA . ASN A 1 90 ? -10.108 -11.962 6.135 1.00 97.38 90 ASN A CA 1
ATOM 739 C C . ASN A 1 90 ? -9.968 -11.962 4.610 1.00 97.38 90 ASN A C 1
ATOM 741 O O . ASN A 1 90 ? -8.880 -12.224 4.094 1.00 97.38 90 ASN A O 1
ATOM 745 N N . GLU A 1 91 ? -11.028 -11.601 3.880 1.00 97.12 91 GLU A N 1
ATOM 746 C CA . GLU A 1 91 ? -10.968 -11.533 2.416 1.00 97.12 91 GLU A CA 1
ATOM 747 C C . GLU A 1 91 ? -9.950 -10.484 1.939 1.00 97.12 91 GLU A C 1
ATOM 749 O O . GLU A 1 91 ? -9.188 -10.733 1.003 1.00 97.12 91 GLU A O 1
ATOM 754 N N . PHE A 1 92 ? -9.890 -9.328 2.606 1.00 97.50 92 PHE A N 1
ATOM 755 C CA . PHE A 1 92 ? -8.961 -8.259 2.248 1.00 97.50 92 PHE A CA 1
ATOM 756 C C . PHE A 1 92 ? -7.505 -8.723 2.387 1.00 97.50 92 PHE A C 1
ATOM 758 O O . PHE A 1 92 ? -6.725 -8.626 1.436 1.00 97.50 92 PHE A O 1
ATOM 765 N N . PHE A 1 93 ? -7.143 -9.277 3.548 1.00 97.25 93 PHE A N 1
ATOM 766 C CA . PHE A 1 93 ? -5.785 -9.761 3.799 1.00 97.25 93 PHE A CA 1
ATOM 767 C C . PHE A 1 93 ? -5.429 -10.954 2.904 1.00 97.25 93 PHE A C 1
ATOM 769 O O . PHE A 1 93 ? -4.328 -10.998 2.348 1.00 97.25 93 PHE A O 1
ATOM 776 N N . ALA A 1 94 ? -6.364 -11.887 2.698 1.00 96.94 94 ALA A N 1
ATOM 777 C CA . ALA A 1 94 ? -6.155 -13.035 1.822 1.00 96.94 94 ALA A CA 1
ATOM 778 C C . ALA A 1 94 ? -5.882 -12.617 0.370 1.00 96.94 94 ALA A C 1
ATOM 780 O O . ALA A 1 94 ? -5.038 -13.221 -0.286 1.00 96.94 94 ALA A O 1
ATOM 781 N N . ARG A 1 95 ? -6.556 -11.577 -0.135 1.00 97.12 95 ARG A N 1
ATOM 782 C CA . ARG A 1 95 ? -6.398 -11.126 -1.526 1.00 97.12 95 ARG A CA 1
ATOM 783 C C . ARG A 1 95 ? -5.193 -10.219 -1.734 1.00 97.12 95 ARG A C 1
ATOM 785 O O . ARG A 1 95 ? -4.474 -10.412 -2.712 1.00 97.12 95 ARG A O 1
ATOM 792 N N . TYR A 1 96 ? -4.987 -9.244 -0.848 1.00 96.88 96 TYR A N 1
ATOM 793 C CA . TYR A 1 96 ? -4.084 -8.117 -1.115 1.00 96.88 96 TYR A CA 1
ATOM 794 C C . TYR A 1 96 ? -2.794 -8.124 -0.290 1.00 96.88 96 TYR A C 1
ATOM 796 O O . TYR A 1 96 ? -1.838 -7.444 -0.666 1.00 96.88 96 TYR A O 1
ATOM 804 N N . VAL A 1 97 ? -2.741 -8.892 0.804 1.00 95.88 97 VAL A N 1
ATOM 805 C CA . VAL A 1 97 ? -1.520 -9.054 1.610 1.00 95.88 97 VAL A CA 1
ATOM 806 C C . VAL A 1 97 ? -0.826 -10.365 1.259 1.00 95.88 97 VAL A C 1
ATOM 808 O O . VAL A 1 97 ? 0.302 -10.341 0.765 1.00 95.88 97 VAL A O 1
ATOM 811 N N . ARG A 1 98 ? -1.536 -11.484 1.446 1.00 96.00 98 ARG A N 1
ATOM 812 C CA . ARG A 1 98 ? -1.035 -12.848 1.198 1.00 96.00 98 ARG A CA 1
ATOM 813 C C . ARG A 1 98 ? -1.227 -13.296 -0.249 1.00 96.00 98 ARG A C 1
ATOM 815 O O . ARG A 1 98 ? -0.536 -14.177 -0.745 1.00 96.00 98 ARG A O 1
ATOM 822 N N . GLY A 1 99 ? -2.195 -12.688 -0.928 1.00 95.31 99 GLY A N 1
ATOM 823 C CA . GLY A 1 99 ? -2.542 -12.991 -2.306 1.00 95.31 99 GLY A CA 1
ATOM 824 C C . GLY A 1 99 ? -1.771 -12.157 -3.324 1.00 95.31 99 GLY A C 1
ATOM 825 O O . GLY A 1 99 ? -1.079 -11.183 -3.021 1.00 95.31 99 GLY A O 1
ATOM 826 N N . THR A 1 100 ? -1.926 -12.553 -4.581 1.00 94.81 100 THR A N 1
ATOM 827 C CA . THR A 1 100 ? -1.303 -11.920 -5.752 1.00 94.81 100 THR A CA 1
ATOM 828 C C . THR A 1 100 ? -2.316 -11.173 -6.616 1.00 94.81 100 THR A C 1
ATOM 830 O O . THR A 1 100 ? -1.983 -10.739 -7.716 1.00 94.81 100 THR A O 1
ATOM 833 N N . VAL A 1 101 ? -3.550 -11.020 -6.122 1.00 95.00 101 VAL A N 1
ATOM 834 C CA . VAL A 1 101 ? -4.619 -10.298 -6.813 1.00 95.00 101 VAL A CA 1
ATOM 835 C C . VAL A 1 101 ? -4.249 -8.819 -6.887 1.00 95.00 101 VAL A C 1
ATOM 837 O O . VAL A 1 101 ? -3.886 -8.215 -5.876 1.00 95.00 101 VAL A O 1
ATOM 840 N N . GLU A 1 102 ? -4.353 -8.241 -8.083 1.00 91.81 102 GLU A N 1
ATOM 841 C CA . GLU A 1 102 ? -4.121 -6.813 -8.292 1.00 91.81 102 GLU A CA 1
ATOM 842 C C . GLU A 1 102 ? -5.130 -5.992 -7.475 1.00 91.81 102 GLU A C 1
ATOM 844 O O . GLU A 1 102 ? -6.320 -6.317 -7.414 1.00 91.81 102 GLU A O 1
ATOM 849 N N . VAL A 1 103 ? -4.653 -4.936 -6.817 1.00 93.31 103 VAL A N 1
ATOM 850 C CA . VAL A 1 103 ? -5.504 -4.088 -5.979 1.00 93.31 103 VAL A CA 1
ATOM 851 C C . VAL A 1 103 ? -6.359 -3.199 -6.878 1.00 93.31 103 VAL A C 1
ATOM 853 O O . VAL A 1 103 ? -5.835 -2.365 -7.613 1.00 93.31 103 VAL A O 1
ATOM 856 N N . ASP A 1 104 ? -7.682 -3.333 -6.784 1.00 93.69 104 ASP A N 1
ATOM 857 C CA . ASP A 1 104 ? -8.637 -2.469 -7.488 1.00 93.69 104 ASP A CA 1
ATOM 858 C C . ASP A 1 104 ? -8.741 -1.105 -6.786 1.00 93.69 104 ASP A C 1
ATOM 860 O O . ASP A 1 104 ? -9.689 -0.817 -6.048 1.00 93.69 104 ASP A O 1
ATOM 864 N N . ILE A 1 105 ? -7.712 -0.275 -6.966 1.00 94.62 105 ILE A N 1
ATOM 865 C CA . ILE A 1 105 ? -7.614 1.037 -6.320 1.00 94.62 105 ILE A CA 1
ATOM 866 C C . ILE A 1 105 ? -8.787 1.950 -6.700 1.00 94.62 105 ILE A C 1
ATOM 868 O O . ILE A 1 105 ? -9.256 2.716 -5.861 1.00 94.62 105 ILE A O 1
ATOM 872 N N . ASP A 1 106 ? -9.305 1.829 -7.927 1.00 94.88 106 ASP A N 1
ATOM 873 C CA . ASP A 1 106 ? -10.458 2.593 -8.405 1.00 94.88 106 ASP A CA 1
ATOM 874 C C . ASP A 1 106 ? -11.717 2.263 -7.604 1.00 94.88 106 ASP A C 1
ATOM 876 O O . ASP A 1 106 ? -12.477 3.163 -7.238 1.00 94.88 106 ASP A O 1
ATOM 880 N N . ARG A 1 107 ? -11.955 0.981 -7.299 1.00 95.62 107 ARG A N 1
ATOM 881 C CA . ARG A 1 107 ? -13.056 0.573 -6.419 1.00 95.62 107 ARG A CA 1
ATOM 882 C C . ARG A 1 107 ? -12.939 1.219 -5.043 1.00 95.62 107 ARG A C 1
ATOM 884 O O . ARG A 1 107 ? -13.918 1.814 -4.598 1.00 95.62 107 ARG A O 1
ATOM 891 N N . PHE A 1 108 ? -11.787 1.114 -4.382 1.00 97.38 108 PHE A N 1
ATOM 892 C CA . PHE A 1 108 ? -11.632 1.646 -3.024 1.00 97.38 108 PHE A CA 1
ATOM 893 C C . PHE A 1 108 ? -11.676 3.180 -2.990 1.00 97.38 108 PHE A C 1
ATOM 895 O O . PHE A 1 108 ? -12.288 3.758 -2.094 1.00 97.38 108 PHE A O 1
ATOM 902 N N . ALA A 1 109 ? -11.113 3.852 -3.995 1.00 96.88 109 ALA A N 1
ATOM 903 C CA . ALA A 1 109 ? -11.127 5.310 -4.096 1.00 96.88 109 ALA A CA 1
ATOM 904 C C . ALA A 1 109 ? -12.546 5.888 -4.192 1.00 96.88 109 ALA A C 1
ATOM 906 O O . ALA A 1 109 ? -12.826 6.946 -3.618 1.00 96.88 109 ALA A O 1
ATOM 907 N N . ARG A 1 110 ? -13.478 5.168 -4.833 1.00 97.50 110 ARG A N 1
ATOM 908 C CA . ARG A 1 110 ? -14.891 5.576 -4.897 1.00 97.50 110 ARG A CA 1
ATOM 909 C C . ARG A 1 110 ? -15.554 5.646 -3.524 1.00 97.50 110 ARG A C 1
ATOM 911 O O . ARG A 1 110 ? -16.463 6.455 -3.358 1.00 97.50 110 ARG A O 1
ATOM 918 N N . TYR A 1 111 ? -15.091 4.888 -2.527 1.00 97.19 111 TYR A N 1
ATOM 919 C CA . TYR A 1 111 ? -15.598 5.014 -1.156 1.00 97.19 111 TYR A CA 1
ATOM 920 C C . TYR A 1 111 ? -15.299 6.385 -0.536 1.00 97.19 111 TYR A C 1
ATOM 922 O O . TYR A 1 111 ? -16.031 6.835 0.341 1.00 97.19 111 TYR A O 1
ATOM 930 N N . ALA A 1 112 ? -14.252 7.061 -1.016 1.00 94.50 112 ALA A N 1
ATOM 931 C CA . ALA A 1 112 ? -13.902 8.430 -0.650 1.00 94.50 112 ALA A CA 1
ATOM 932 C C . ALA A 1 112 ? -14.419 9.477 -1.659 1.00 94.50 112 ALA A C 1
ATOM 934 O O . ALA A 1 112 ? -14.048 10.646 -1.574 1.00 94.50 112 ALA A O 1
ATOM 935 N N . GLY A 1 113 ? -15.247 9.078 -2.633 1.00 95.38 113 GLY A N 1
ATOM 936 C CA . GLY A 1 113 ? -15.728 9.960 -3.701 1.00 95.38 113 GLY A CA 1
ATOM 937 C C . GLY A 1 113 ? -14.659 10.338 -4.733 1.00 95.38 113 GLY A C 1
ATOM 938 O O . GLY A 1 113 ? -14.832 11.312 -5.463 1.00 95.38 113 GLY A O 1
ATOM 939 N N . LEU A 1 114 ? -13.553 9.592 -4.798 1.00 96.06 114 LEU A N 1
ATOM 940 C CA . LEU A 1 114 ? -12.451 9.835 -5.725 1.00 96.06 114 LEU A CA 1
ATOM 941 C C . LEU A 1 114 ? -12.557 8.930 -6.956 1.00 96.06 114 LEU A C 1
ATOM 943 O O . LEU A 1 114 ? -13.069 7.812 -6.899 1.00 96.06 114 LEU A O 1
ATOM 947 N N . THR A 1 115 ? -12.030 9.418 -8.077 1.00 93.56 115 THR A N 1
ATOM 948 C CA . THR A 1 115 ? -11.838 8.642 -9.307 1.00 93.56 115 THR A CA 1
ATOM 949 C C . THR A 1 115 ? -10.466 8.960 -9.880 1.00 93.56 115 THR A C 1
ATOM 951 O O . THR A 1 115 ? -10.018 10.107 -9.808 1.00 93.56 115 THR A O 1
ATOM 954 N N . PHE A 1 116 ? -9.790 7.954 -10.432 1.00 89.25 116 PHE A N 1
ATOM 955 C CA . PHE A 1 116 ? -8.559 8.170 -11.177 1.00 89.25 116 PHE A CA 1
ATOM 956 C C . PHE A 1 116 ? -8.875 8.341 -12.660 1.00 89.25 116 PHE A C 1
ATOM 958 O O . PHE A 1 116 ? -9.788 7.729 -13.214 1.00 89.25 116 PHE A O 1
ATOM 965 N N . GLY A 1 117 ? -8.119 9.220 -13.302 1.00 86.31 117 GLY A N 1
ATOM 966 C CA . GLY A 1 117 ? -8.261 9.518 -14.714 1.00 86.31 117 GLY A CA 1
ATOM 967 C C . GLY A 1 117 ? -6.923 9.931 -15.310 1.00 86.31 117 GLY A C 1
ATOM 968 O O . GLY A 1 117 ? -5.963 10.187 -14.574 1.00 86.31 117 GLY A O 1
ATOM 969 N N . PRO A 1 118 ? -6.837 9.996 -16.646 1.00 82.88 118 PRO A N 1
ATOM 970 C CA . PRO A 1 118 ? -5.638 10.473 -17.309 1.00 82.88 118 PRO A CA 1
ATOM 971 C C . PRO A 1 118 ? -5.304 11.883 -16.821 1.00 82.88 118 PRO A C 1
ATOM 973 O O . PRO A 1 118 ? -6.192 12.718 -16.636 1.00 82.88 118 PRO A O 1
ATOM 976 N N . LYS A 1 119 ? -4.010 12.160 -16.633 1.00 79.12 119 LYS A N 1
ATOM 977 C CA . LYS A 1 119 ? -3.554 13.508 -16.299 1.00 79.12 119 LYS A CA 1
ATOM 978 C C . LYS A 1 119 ? -3.986 14.453 -17.430 1.00 79.12 119 LYS A C 1
ATOM 980 O O . LYS A 1 119 ? -3.557 14.239 -18.567 1.00 79.12 119 LYS A O 1
ATOM 985 N N . PRO A 1 120 ? -4.819 15.472 -17.157 1.00 77.12 120 PRO A N 1
ATOM 986 C CA . PRO A 1 120 ? -5.267 16.380 -18.197 1.00 77.12 120 PRO A CA 1
ATOM 987 C C . PRO A 1 120 ? -4.072 17.156 -18.745 1.00 77.12 120 PRO A C 1
ATOM 989 O O . PRO A 1 120 ? -3.198 17.605 -17.996 1.00 77.12 120 PRO A O 1
ATOM 992 N N . LYS A 1 121 ? -4.035 17.301 -20.067 1.00 78.06 121 LYS A N 1
ATOM 993 C CA . LYS A 1 121 ? -3.055 18.148 -20.733 1.00 78.06 121 LYS A CA 1
ATOM 994 C C . LYS A 1 121 ? -3.465 19.617 -20.556 1.00 78.06 121 LYS A C 1
ATOM 996 O O . LYS A 1 121 ? -4.651 19.909 -20.731 1.00 78.06 121 LYS A O 1
ATOM 1001 N N . PRO A 1 122 ? -2.545 20.537 -20.217 1.00 81.38 122 PRO A N 1
ATOM 1002 C CA . PRO A 1 122 ? -2.847 21.966 -20.233 1.00 81.38 122 PRO A CA 1
ATOM 1003 C C . PRO A 1 122 ? -3.406 22.387 -21.600 1.00 81.38 122 PRO A C 1
ATOM 1005 O O . PRO A 1 122 ? -2.937 21.917 -22.635 1.00 81.38 122 PRO A O 1
ATOM 1008 N N . ALA A 1 123 ? -4.433 23.241 -21.612 1.00 77.62 123 ALA A N 1
ATOM 1009 C CA . ALA A 1 123 ? -5.154 23.610 -22.837 1.00 77.62 123 ALA A CA 1
ATOM 1010 C C . ALA A 1 123 ? -4.288 24.381 -23.857 1.00 77.62 123 ALA A C 1
ATOM 1012 O O . ALA A 1 123 ? -4.597 24.416 -25.047 1.00 77.62 123 ALA A O 1
ATOM 1013 N N . ASP A 1 124 ? -3.210 25.001 -23.389 1.00 84.56 124 ASP A N 1
ATOM 1014 C CA . ASP A 1 124 ? -2.213 25.740 -24.161 1.00 84.56 124 ASP A CA 1
ATOM 1015 C C . ASP A 1 124 ? -1.042 24.868 -24.643 1.00 84.56 124 ASP A C 1
ATOM 1017 O O . ASP A 1 124 ? -0.295 25.270 -25.540 1.00 84.56 124 ASP A O 1
ATOM 1021 N N . ASP A 1 125 ? -0.901 23.652 -24.113 1.00 78.75 125 ASP A N 1
ATOM 1022 C CA . ASP A 1 125 ? 0.181 22.749 -24.468 1.00 78.75 125 ASP A CA 1
ATOM 1023 C C . ASP A 1 125 ? -0.112 22.033 -25.800 1.00 78.75 125 ASP A C 1
ATOM 1025 O O . ASP A 1 125 ? -0.821 21.025 -25.884 1.00 78.75 125 ASP A O 1
ATOM 1029 N N . ARG A 1 126 ? 0.485 22.555 -26.876 1.00 78.88 126 ARG A N 1
ATOM 1030 C CA . ARG A 1 126 ? 0.419 22.005 -28.243 1.00 78.88 126 ARG A CA 1
ATOM 1031 C C . ARG A 1 126 ? 1.497 20.961 -28.551 1.00 78.88 126 ARG A C 1
ATOM 1033 O O . ARG A 1 126 ? 1.592 20.534 -29.700 1.00 78.88 126 ARG A O 1
ATOM 1040 N N . 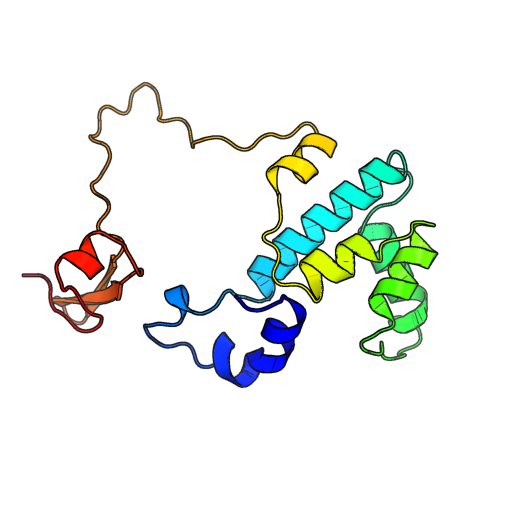SER A 1 127 ? 2.309 20.553 -27.572 1.00 78.62 127 SER A N 1
ATOM 1041 C CA . SER A 1 127 ? 3.348 19.535 -27.785 1.00 78.62 127 SER A CA 1
ATOM 1042 C C . SER A 1 127 ? 2.763 18.240 -28.366 1.00 78.62 127 SER A C 1
ATOM 1044 O O . SER A 1 127 ? 1.638 17.849 -28.049 1.00 78.62 127 SER A O 1
ATOM 1046 N N . ALA A 1 128 ? 3.503 17.544 -29.227 1.00 73.75 128 ALA A N 1
ATOM 1047 C CA . ALA A 1 128 ? 3.121 16.179 -29.573 1.00 73.75 128 ALA A CA 1
ATOM 1048 C C . ALA A 1 128 ? 3.169 15.309 -28.306 1.00 73.75 128 ALA A C 1
ATOM 1050 O O . ALA A 1 128 ? 4.001 15.545 -27.429 1.00 73.75 128 ALA A O 1
ATOM 1051 N N . VAL A 1 129 ? 2.298 14.300 -28.207 1.00 71.31 129 VAL A N 1
ATOM 1052 C CA . VAL A 1 129 ? 2.456 13.275 -27.166 1.00 71.31 129 VAL A CA 1
ATOM 1053 C C . VAL A 1 129 ? 3.812 12.608 -27.417 1.00 71.31 129 VAL A C 1
ATOM 1055 O O . VAL A 1 129 ? 4.013 12.086 -28.517 1.00 71.31 129 VAL A O 1
ATOM 1058 N N . PRO A 1 130 ? 4.763 12.667 -26.469 1.00 74.88 130 PRO A N 1
ATOM 1059 C CA . PRO A 1 130 ? 6.077 12.084 -26.681 1.00 74.88 130 PRO A CA 1
ATOM 1060 C C . PRO A 1 130 ? 5.939 10.582 -26.937 1.00 74.88 130 PRO A C 1
ATOM 1062 O O . PRO A 1 130 ? 5.119 9.902 -26.316 1.00 74.88 130 PRO A O 1
ATOM 1065 N N . GLY A 1 131 ? 6.738 10.068 -27.874 1.00 80.62 131 GLY A N 1
ATOM 1066 C CA . GLY A 1 131 ? 6.808 8.635 -28.132 1.00 80.62 131 GLY A CA 1
ATOM 1067 C C . GLY A 1 131 ? 7.235 7.880 -26.873 1.00 80.62 131 GLY A C 1
ATOM 1068 O O . GLY A 1 131 ? 8.060 8.360 -26.097 1.00 80.62 131 GLY A O 1
ATOM 1069 N N . TYR A 1 132 ? 6.674 6.692 -26.666 1.00 88.69 132 TYR A N 1
ATOM 1070 C CA . TYR A 1 132 ? 7.002 5.843 -25.526 1.00 88.69 132 TYR A CA 1
ATOM 1071 C C . TYR A 1 132 ? 7.870 4.673 -25.980 1.00 88.69 132 TYR A C 1
ATOM 1073 O O . TYR A 1 132 ? 7.394 3.770 -26.662 1.00 88.69 132 TYR A O 1
ATOM 1081 N N . LEU A 1 133 ? 9.147 4.686 -25.596 1.00 90.19 133 LEU A N 1
ATOM 1082 C CA . LEU A 1 133 ? 10.064 3.575 -25.861 1.00 90.19 133 LEU A CA 1
ATOM 1083 C C . LEU A 1 133 ? 9.957 2.481 -24.788 1.00 90.19 133 LEU A C 1
ATOM 1085 O O . LEU A 1 133 ? 10.209 1.314 -25.068 1.00 90.19 133 LEU A O 1
ATOM 1089 N N . GLY A 1 134 ? 9.565 2.858 -23.566 1.00 91.81 134 GLY A N 1
ATOM 1090 C CA . GLY A 1 134 ? 9.610 1.988 -22.390 1.00 91.81 134 GLY A CA 1
ATOM 1091 C C . GLY A 1 134 ? 11.027 1.561 -22.019 1.00 91.81 134 GLY A C 1
ATOM 1092 O O . GLY A 1 134 ? 11.233 0.441 -21.571 1.00 91.81 134 GLY A O 1
ATOM 1093 N N . ALA A 1 135 ? 12.002 2.446 -22.217 1.00 92.44 135 ALA A N 1
ATOM 1094 C CA . ALA A 1 135 ? 13.372 2.265 -21.766 1.00 92.44 135 ALA A CA 1
ATOM 1095 C C . ALA A 1 135 ? 13.833 3.504 -20.996 1.00 92.44 135 ALA A C 1
ATOM 1097 O O . ALA A 1 135 ? 13.420 4.623 -21.314 1.00 92.44 135 ALA A O 1
ATOM 1098 N N . THR A 1 136 ? 14.683 3.297 -19.995 1.00 91.56 136 THR A N 1
ATOM 1099 C CA . THR A 1 136 ? 15.372 4.379 -19.287 1.00 91.56 136 THR A CA 1
ATOM 1100 C C . THR A 1 136 ? 16.787 4.483 -19.827 1.00 91.56 136 THR A C 1
ATOM 1102 O O . THR A 1 136 ? 17.473 3.473 -19.969 1.00 91.56 136 THR A O 1
ATOM 1105 N N . VAL A 1 137 ? 17.221 5.706 -20.117 1.00 91.62 137 VAL A N 1
ATOM 1106 C CA . VAL A 1 137 ? 18.569 6.008 -20.600 1.00 91.62 137 VAL A CA 1
ATOM 1107 C C . VAL A 1 137 ? 19.255 6.903 -19.576 1.00 91.62 137 VAL A C 1
ATOM 1109 O O . VAL A 1 137 ? 18.635 7.821 -19.034 1.00 91.62 137 VAL A O 1
ATOM 1112 N N . GLN A 1 138 ? 20.516 6.613 -19.286 1.00 91.12 138 GLN A N 1
ATOM 1113 C CA . GLN A 1 138 ? 21.363 7.374 -18.378 1.00 91.12 138 GLN A CA 1
ATOM 1114 C C . GLN A 1 138 ? 22.595 7.868 -19.128 1.00 91.12 138 GLN A C 1
ATOM 1116 O O . GLN A 1 138 ? 23.162 7.143 -19.941 1.00 91.12 138 GLN A O 1
ATOM 1121 N N . ASP A 1 139 ? 23.013 9.097 -18.833 1.00 91.69 139 ASP A N 1
ATOM 1122 C CA . ASP A 1 139 ? 24.316 9.582 -19.273 1.00 91.69 139 ASP A CA 1
ATOM 1123 C C . ASP A 1 139 ? 25.403 8.902 -18.437 1.00 91.69 139 ASP A C 1
ATOM 1125 O O . ASP A 1 139 ? 25.430 9.019 -17.207 1.00 91.69 139 ASP A O 1
ATOM 1129 N N . VAL A 1 140 ? 26.282 8.171 -19.112 1.00 89.81 140 VAL A N 1
ATOM 1130 C CA . VAL A 1 140 ? 27.476 7.586 -18.513 1.00 89.81 140 VAL A CA 1
ATOM 1131 C C . VAL A 1 140 ? 28.669 8.083 -19.311 1.00 89.81 140 VAL A C 1
ATOM 1133 O O . VAL A 1 140 ? 28.947 7.576 -20.393 1.00 89.81 140 VAL A O 1
ATOM 1136 N N . LEU A 1 141 ? 29.386 9.070 -18.765 1.00 87.88 141 LEU A N 1
ATOM 1137 C CA . LEU A 1 141 ? 30.570 9.676 -19.391 1.00 87.88 141 LEU A CA 1
ATOM 1138 C C . LEU A 1 141 ? 30.281 10.293 -20.776 1.00 87.88 141 LEU A C 1
ATOM 1140 O O . LEU A 1 141 ? 31.137 10.246 -21.658 1.00 87.88 141 LEU A O 1
ATOM 1144 N N . GLY A 1 142 ? 29.093 10.874 -20.967 1.00 89.31 142 GLY A N 1
ATOM 1145 C CA . GLY A 1 142 ? 28.667 11.464 -22.240 1.00 89.31 142 GLY A CA 1
ATOM 1146 C C . GLY A 1 142 ? 28.054 10.470 -23.229 1.00 89.31 142 GLY A C 1
ATOM 1147 O O . GLY A 1 142 ? 27.684 10.872 -24.330 1.00 89.31 142 GLY A O 1
ATOM 1148 N N . PHE A 1 143 ? 27.927 9.193 -22.851 1.00 89.69 143 PHE A N 1
ATOM 1149 C CA . PHE A 1 143 ? 27.245 8.173 -23.644 1.00 89.69 143 PHE A CA 1
ATOM 1150 C C . PHE A 1 143 ? 25.833 7.935 -23.111 1.00 89.69 143 PHE A C 1
ATOM 1152 O O . PHE A 1 143 ? 25.631 7.729 -21.911 1.00 89.69 143 PHE A O 1
ATOM 1159 N N . ALA A 1 144 ? 24.854 7.933 -24.013 1.00 92.50 144 ALA A N 1
ATOM 1160 C CA . ALA A 1 144 ? 23.459 7.656 -23.703 1.00 92.50 144 ALA A CA 1
ATOM 1161 C C . ALA A 1 144 ? 23.251 6.141 -23.555 1.00 92.50 144 ALA A C 1
ATOM 1163 O O . ALA A 1 144 ? 22.957 5.438 -24.523 1.00 92.50 144 ALA A O 1
ATOM 1164 N N . ARG A 1 145 ? 23.422 5.624 -22.336 1.00 93.50 145 ARG A N 1
ATOM 1165 C CA . ARG A 1 145 ? 23.374 4.187 -22.057 1.00 93.50 145 ARG A CA 1
ATOM 1166 C C . ARG A 1 145 ? 22.013 3.748 -21.538 1.00 93.50 145 ARG A C 1
ATOM 1168 O O . ARG A 1 145 ? 21.477 4.331 -20.596 1.00 93.50 145 ARG A O 1
ATOM 1175 N N . VAL A 1 146 ? 21.462 2.691 -22.117 1.00 92.56 146 VAL A N 1
ATOM 1176 C CA . VAL A 1 146 ? 20.211 2.082 -21.661 1.00 92.56 146 VAL A CA 1
ATOM 1177 C C . VAL A 1 146 ? 20.443 1.414 -20.309 1.00 92.56 146 VAL A C 1
ATOM 1179 O O . VAL A 1 146 ? 21.302 0.544 -20.184 1.00 92.56 146 VAL A O 1
ATOM 1182 N N . SER A 1 147 ? 19.679 1.805 -19.292 1.00 90.75 147 SER A N 1
ATOM 1183 C CA . SER A 1 147 ? 19.776 1.231 -17.944 1.00 90.75 147 SER A CA 1
ATOM 1184 C C . SER A 1 147 ? 18.683 0.207 -17.656 1.00 90.75 147 SER A C 1
ATOM 1186 O O . SER A 1 147 ? 18.931 -0.777 -16.969 1.00 90.75 147 SER A O 1
ATOM 1188 N N . THR A 1 148 ? 17.474 0.416 -18.178 1.00 91.62 148 THR A N 1
ATOM 1189 C CA . THR A 1 148 ? 16.351 -0.518 -18.026 1.00 91.62 148 THR A CA 1
ATOM 1190 C C . THR A 1 148 ? 15.503 -0.533 -19.288 1.00 91.62 148 THR A C 1
ATOM 1192 O O . THR A 1 148 ? 15.356 0.490 -19.961 1.00 91.62 148 THR A O 1
ATOM 1195 N N . VAL A 1 149 ? 14.915 -1.688 -19.597 1.00 92.75 149 VAL A N 1
ATOM 1196 C CA . VAL A 1 149 ? 13.950 -1.848 -20.688 1.00 92.75 149 VAL A CA 1
ATOM 1197 C C . VAL A 1 149 ? 12.749 -2.607 -20.144 1.00 92.75 149 VAL A C 1
ATOM 1199 O O . VAL A 1 149 ? 12.899 -3.695 -19.596 1.00 92.75 149 VAL A O 1
ATOM 1202 N N . LEU A 1 150 ? 11.561 -2.023 -20.267 1.00 92.56 150 LEU A N 1
ATOM 1203 C CA . LEU A 1 150 ? 10.328 -2.638 -19.798 1.00 92.56 150 LEU A CA 1
ATOM 1204 C C . LEU A 1 150 ? 9.914 -3.773 -20.732 1.00 92.56 150 LEU A C 1
ATOM 1206 O O . LEU A 1 150 ? 9.935 -3.623 -21.959 1.00 92.56 150 LEU A O 1
ATOM 1210 N N . ILE A 1 151 ? 9.516 -4.900 -20.146 1.00 90.81 151 ILE A N 1
ATOM 1211 C CA . ILE A 1 151 ? 9.002 -6.042 -20.901 1.00 90.81 151 ILE A CA 1
ATOM 1212 C C . ILE A 1 151 ? 7.782 -5.619 -21.735 1.00 90.81 151 ILE A C 1
ATOM 1214 O O . ILE A 1 151 ? 7.014 -4.741 -21.342 1.00 90.81 151 ILE A O 1
ATOM 1218 N N . ASP A 1 152 ? 7.655 -6.187 -22.934 1.00 90.88 152 ASP A N 1
ATOM 1219 C CA . ASP A 1 152 ? 6.604 -5.897 -23.925 1.00 90.88 152 ASP A CA 1
ATOM 1220 C C . ASP A 1 152 ? 6.538 -4.450 -24.460 1.00 90.88 152 ASP A C 1
ATOM 1222 O O . ASP A 1 152 ? 5.761 -4.151 -25.378 1.00 90.88 152 ASP A O 1
ATOM 1226 N N . ALA A 1 153 ? 7.399 -3.549 -23.981 1.00 93.50 153 ALA A N 1
ATOM 1227 C CA . ALA A 1 153 ? 7.476 -2.187 -24.484 1.00 93.50 153 ALA A CA 1
ATOM 1228 C C . ALA A 1 153 ? 8.064 -2.121 -25.911 1.00 93.50 153 ALA A C 1
ATOM 1230 O O . ALA A 1 153 ? 8.742 -3.050 -26.369 1.00 93.50 153 ALA A O 1
ATOM 1231 N N . PRO A 1 154 ? 7.841 -1.016 -26.655 1.00 94.25 154 PRO A N 1
ATOM 1232 C CA . PRO A 1 154 ? 8.403 -0.843 -27.996 1.00 94.25 154 PRO A CA 1
ATOM 1233 C C . PRO A 1 154 ? 9.924 -1.046 -28.070 1.00 94.25 154 PRO A C 1
ATOM 1235 O O . PRO A 1 154 ? 10.386 -1.687 -29.008 1.00 94.25 154 PRO A O 1
ATOM 1238 N N . GLY A 1 155 ? 10.683 -0.589 -27.069 1.00 92.50 155 GLY A N 1
ATOM 1239 C CA . GLY A 1 155 ? 12.133 -0.777 -26.987 1.00 92.50 155 GLY A CA 1
ATOM 1240 C C . GLY A 1 155 ? 12.538 -2.247 -26.889 1.00 92.50 155 GLY A C 1
ATOM 1241 O O . GLY A 1 155 ? 13.377 -2.698 -27.666 1.00 92.50 155 GLY A O 1
ATOM 1242 N N . ALA A 1 156 ? 11.883 -3.030 -26.023 1.00 93.31 156 ALA A N 1
ATOM 1243 C CA . ALA A 1 156 ? 12.146 -4.468 -25.902 1.00 93.31 156 ALA A CA 1
ATOM 1244 C C . ALA A 1 156 ? 11.886 -5.212 -27.221 1.00 93.31 156 ALA A C 1
ATOM 1246 O O . ALA A 1 156 ? 12.708 -6.032 -27.645 1.00 93.31 156 ALA A O 1
ATOM 1247 N N . ARG A 1 157 ? 10.772 -4.880 -27.896 1.00 94.38 157 ARG A N 1
ATOM 1248 C CA . ARG A 1 157 ? 10.383 -5.451 -29.201 1.00 94.38 157 ARG A CA 1
ATOM 1249 C C . ARG A 1 157 ? 11.324 -5.052 -30.335 1.00 94.38 157 ARG A C 1
ATOM 1251 O O . ARG A 1 157 ? 11.520 -5.839 -31.254 1.00 94.38 157 ARG A O 1
ATOM 1258 N N . ALA A 1 158 ? 11.915 -3.862 -30.255 1.00 93.31 158 ALA A N 1
ATOM 1259 C CA . ALA A 1 158 ? 12.947 -3.401 -31.179 1.00 93.31 158 ALA A CA 1
ATOM 1260 C C . ALA A 1 158 ? 14.322 -4.050 -30.925 1.00 93.31 158 ALA A C 1
ATOM 1262 O O . ALA A 1 158 ? 15.244 -3.831 -31.703 1.00 93.31 158 ALA A O 1
ATOM 1263 N N . GLY A 1 159 ? 14.462 -4.860 -29.869 1.00 93.31 159 GLY A N 1
ATOM 1264 C CA . GLY A 1 159 ? 15.706 -5.552 -29.537 1.00 93.31 159 GLY A CA 1
ATOM 1265 C C . GLY A 1 159 ? 16.613 -4.803 -28.562 1.00 93.31 159 GLY A C 1
ATOM 1266 O O . GLY A 1 159 ? 17.680 -5.321 -28.262 1.00 93.31 159 GLY A O 1
ATOM 1267 N N . LEU A 1 160 ? 16.182 -3.656 -28.025 1.00 93.56 160 LEU A N 1
ATOM 1268 C CA . LEU A 1 160 ? 16.952 -2.876 -27.053 1.00 93.56 160 LEU A CA 1
ATOM 1269 C C . LEU A 1 160 ? 17.167 -3.667 -25.755 1.00 93.56 160 LEU A C 1
ATOM 1271 O O . LEU A 1 160 ? 16.239 -4.337 -25.276 1.00 93.56 160 LEU A O 1
ATOM 1275 N N . ARG A 1 161 ? 18.361 -3.579 -25.173 1.00 92.81 161 ARG A N 1
ATOM 1276 C CA . ARG A 1 161 ? 18.749 -4.240 -23.920 1.00 92.81 161 ARG A CA 1
ATOM 1277 C C . ARG A 1 161 ? 19.448 -3.265 -22.966 1.00 92.81 161 ARG A C 1
ATOM 1279 O O . ARG A 1 161 ? 20.063 -2.298 -23.417 1.00 92.81 161 ARG A O 1
ATOM 1286 N N . PRO A 1 162 ? 19.373 -3.499 -21.643 1.00 91.75 162 PRO A N 1
ATOM 1287 C CA . PRO A 1 162 ? 20.259 -2.831 -20.698 1.00 91.75 162 PRO A CA 1
ATOM 1288 C C . PRO A 1 162 ? 21.727 -2.979 -21.122 1.00 91.75 162 PRO A C 1
ATOM 1290 O O . PRO A 1 162 ? 22.156 -4.049 -21.551 1.00 91.75 162 PRO A O 1
ATOM 1293 N N . GLY A 1 163 ? 22.482 -1.888 -21.034 1.00 90.50 163 GLY A N 1
ATOM 1294 C CA . GLY A 1 163 ? 23.880 -1.819 -21.450 1.00 90.50 163 GLY A CA 1
ATOM 1295 C C . GLY A 1 163 ? 24.111 -1.291 -22.868 1.00 90.50 163 GLY A C 1
ATOM 1296 O O . GLY A 1 163 ? 25.232 -0.827 -23.116 1.00 90.50 163 GLY A O 1
ATOM 1297 N N . ASP A 1 164 ? 23.090 -1.293 -23.736 1.00 93.00 164 ASP A N 1
ATOM 1298 C CA . ASP A 1 164 ? 23.156 -0.726 -25.090 1.00 93.00 164 ASP A CA 1
ATOM 1299 C C . ASP A 1 164 ? 23.448 0.781 -25.055 1.00 93.00 164 ASP A C 1
ATOM 1301 O O . ASP A 1 164 ? 23.037 1.497 -24.138 1.00 93.00 164 ASP A O 1
ATOM 1305 N N . GLU A 1 165 ? 24.140 1.269 -26.082 1.00 92.44 165 GLU A N 1
ATOM 1306 C CA . GLU A 1 165 ? 24.385 2.693 -26.310 1.00 92.44 165 GLU A CA 1
ATOM 1307 C C . GLU A 1 165 ? 23.472 3.203 -27.427 1.00 92.44 165 GLU A C 1
ATOM 1309 O O . GLU A 1 165 ? 23.372 2.593 -28.493 1.00 92.44 165 GLU A O 1
ATOM 1314 N N . VAL A 1 166 ? 22.797 4.322 -27.174 1.00 89.12 166 VAL A N 1
ATOM 1315 C CA . VAL A 1 166 ? 21.952 4.999 -28.159 1.00 89.12 166 VAL A CA 1
ATOM 1316 C C . VAL A 1 166 ? 22.802 6.029 -28.904 1.00 89.12 166 VAL A C 1
ATOM 1318 O O . VAL A 1 166 ? 23.276 6.984 -28.287 1.00 89.12 166 VAL A O 1
ATOM 1321 N N . VAL A 1 167 ? 22.977 5.830 -30.216 1.00 85.88 167 VAL A N 1
ATOM 1322 C CA . VAL A 1 167 ? 23.780 6.677 -31.124 1.00 85.88 167 VAL A CA 1
ATOM 1323 C C . VAL A 1 167 ? 22.938 7.446 -32.134 1.00 85.88 167 VAL A C 1
ATOM 1325 O O . VAL A 1 167 ? 21.853 6.944 -32.511 1.00 85.88 167 VAL A O 1
#

Foldseek 3Di:
DAALQVLVVCCVPQVVDDAQCSVAPHDHSVVLVVLLQLLQQLVLCLVQVNPDGVVLLVVQCCVPDVVVVHDDDPPCSQVSVCVSRVDDCPVSCVPHHRHPHDDPSQVSVVSVVDHDDPDDDPPPDPDDPDDWQQWDWDDDVNWGFTRYHHPPGNVVVVVHDGGDTDD

Radius of gyration: 21.09 Å; chains: 1; bounding box: 50×39×58 Å

Secondary structure (DSSP, 8-state):
---HHHHHHTTTTTTSS--TTHHHH---HHHHHHHHHHHHHHHHHHHTTTS--HHHHHHHHIIIIITTTPPPPTTHHHHHHHHHHT---HHHHHHHTSS-PPP-HHHHHHTTT----PPPPPTT--PPPPP---EEEEEETTEEEEEEE-TTSHHHHTT--TTPBP-

Sequence (167 aa):
ALSLEELSRIAWVDHYQRYEETPNQSVSYYTKGHVVSLCLDWEIRHRTETRASLETVVRRLWTDYGKPGRGLDEDELQTVAERATDLDLNEFFARYVRGTVEVDIDRFARYAGLTFGPKPKPADDRSAVPGYLGATVQDVLGFARVSTVLIDAPGARAGLRPGDEVV

InterPro domains:
  IPR027268 Peptidase M4/M1, CTD superfamily [G3DSA:1.10.390.10] (1-101)